Protein AF-A0A151RBF2-F1 (afdb_monomer_lite)

Foldseek 3Di:
DDDPPADDQPDADADPDPPVLVVLLVVLVVCCLFPVVCVVLSVVCVVRNHDVSSVVVVVVCVVCVPDTDDDDPPDDPDWDKDKDWAAQRHVPPRDIDIDMDID

pLDDT: mean 71.41, std 13.15, range [26.16, 88.5]

Radius of gyration: 15.58 Å; chains: 1; bounding box: 32×31×40 Å

Organism: Cajanus cajan (NCBI:txid3821)

Secondary structure (DSSP, 8-state):
--------TT--PPPS-HHHHHHHHHHHHHHTTT-GGGHHHHHHHHHH--HHHHHHHHHHHHH-TT-S----TTS-----EEEEEETT--TTT-PPEEEEEE-

Sequence (103 aa):
MIKATRLSHTTNSPYEDLVGYRRLIGILLYLTTTRPDITYFSQQLSQLLSCPAAIRVLRYLKGNPGQGLFYLVDFPLQLKAFTDLDWASCPDTRRSLSGYSIS

Structure (mmCIF, N/CA/C/O backbone):
data_AF-A0A151RBF2-F1
#
_entry.id   AF-A0A151RBF2-F1
#
loop_
_atom_site.group_PDB
_atom_site.id
_atom_site.type_symbol
_atom_site.label_atom_id
_atom_site.label_alt_id
_atom_site.label_comp_id
_atom_site.label_asym_id
_atom_site.label_entity_id
_atom_site.label_seq_id
_atom_site.pdbx_PDB_ins_code
_atom_site.Cartn_x
_a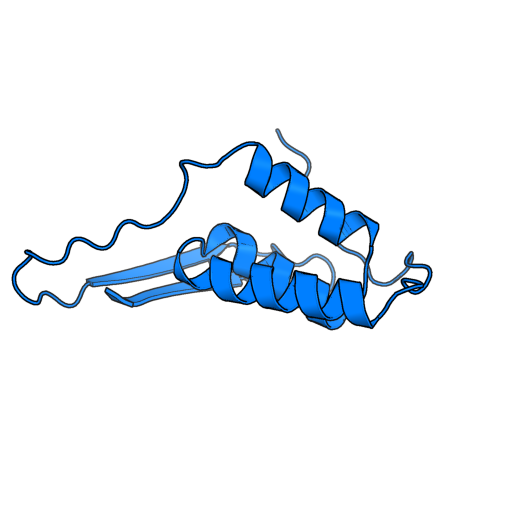tom_site.Cartn_y
_atom_site.Cartn_z
_atom_site.occupancy
_atom_site.B_iso_or_equiv
_atom_site.auth_seq_id
_atom_site.auth_comp_id
_atom_site.auth_asym_id
_atom_site.auth_atom_id
_atom_site.pdbx_PDB_model_num
ATOM 1 N N . MET A 1 1 ? -14.552 -14.574 -11.792 1.00 31.61 1 MET A N 1
ATOM 2 C CA . MET A 1 1 ? -13.283 -15.108 -11.247 1.00 31.61 1 MET A CA 1
ATOM 3 C C . MET A 1 1 ? -12.124 -14.297 -11.827 1.00 31.61 1 MET A C 1
ATOM 5 O O . MET A 1 1 ? -11.667 -14.571 -12.930 1.00 31.61 1 MET A O 1
ATOM 9 N N . ILE A 1 2 ? -11.735 -13.210 -11.156 1.00 26.16 2 ILE A N 1
ATOM 10 C CA . ILE A 1 2 ? -10.708 -12.279 -11.649 1.00 26.16 2 ILE A CA 1
ATOM 11 C C . ILE A 1 2 ? -9.338 -12.904 -11.365 1.00 26.16 2 ILE A C 1
ATOM 13 O O . ILE A 1 2 ? -8.974 -13.101 -10.210 1.00 26.16 2 ILE A O 1
ATOM 17 N N . LYS A 1 3 ? -8.580 -13.253 -12.412 1.00 26.81 3 LYS A N 1
ATOM 18 C CA . LYS A 1 3 ? -7.190 -13.712 -12.278 1.00 26.81 3 LYS A CA 1
ATOM 19 C C . LYS A 1 3 ? -6.339 -12.576 -11.696 1.00 26.81 3 LYS A C 1
ATOM 21 O O . LYS A 1 3 ? -5.984 -11.628 -12.404 1.00 26.81 3 LYS A O 1
ATOM 26 N N . ALA A 1 4 ? -5.989 -12.685 -10.418 1.00 40.09 4 ALA A N 1
ATOM 27 C CA . ALA A 1 4 ? -4.896 -11.925 -9.829 1.00 40.09 4 ALA A CA 1
ATOM 28 C C . ALA A 1 4 ? -3.599 -12.370 -10.523 1.00 40.09 4 ALA A C 1
ATOM 30 O O . ALA A 1 4 ? -3.090 -13.462 -10.276 1.00 40.09 4 ALA A O 1
ATOM 31 N N . THR A 1 5 ? -3.112 -11.574 -11.476 1.00 48.91 5 THR A N 1
ATOM 32 C CA . THR A 1 5 ? -1.823 -11.843 -12.132 1.00 48.91 5 THR A CA 1
ATOM 33 C C . THR A 1 5 ? -0.763 -11.498 -11.106 1.00 48.91 5 THR A C 1
ATOM 35 O O . THR A 1 5 ? 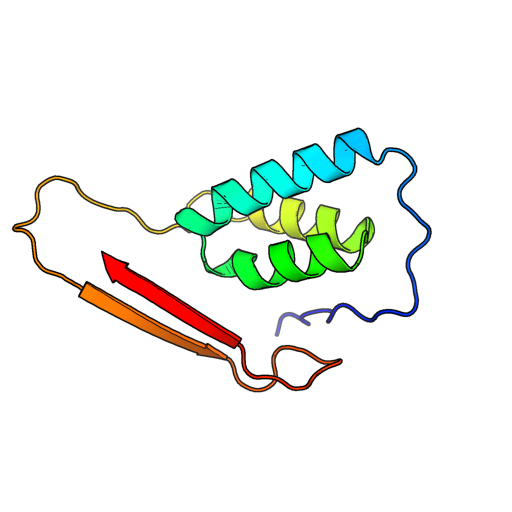-0.587 -10.327 -10.768 1.00 48.91 5 THR A O 1
ATOM 38 N N . ARG A 1 6 ? -0.174 -12.540 -10.530 1.00 50.94 6 ARG A N 1
ATOM 39 C CA . ARG A 1 6 ? 0.764 -12.431 -9.425 1.00 50.94 6 ARG A CA 1
ATOM 40 C C . ARG A 1 6 ? 2.120 -11.963 -9.974 1.00 50.94 6 ARG A C 1
ATOM 42 O O . ARG A 1 6 ? 2.550 -12.443 -11.018 1.00 50.94 6 ARG A O 1
ATOM 49 N N . LEU A 1 7 ? 2.723 -10.973 -9.319 1.00 54.88 7 LEU A N 1
ATOM 50 C CA . LEU A 1 7 ? 3.963 -10.321 -9.752 1.00 54.88 7 LEU A CA 1
ATOM 51 C C . LEU A 1 7 ? 5.131 -11.298 -9.582 1.00 54.88 7 LEU A C 1
ATOM 53 O O . LEU A 1 7 ? 5.381 -11.721 -8.461 1.00 54.88 7 LEU A O 1
ATOM 57 N N . SER A 1 8 ? 5.796 -11.673 -10.676 1.00 53.25 8 SER A N 1
ATOM 58 C CA . SER A 1 8 ? 6.987 -12.533 -10.674 1.00 53.25 8 SER A CA 1
ATOM 59 C C . SER A 1 8 ? 8.238 -11.734 -11.042 1.00 53.25 8 SER A C 1
ATOM 61 O O . SER A 1 8 ? 8.201 -10.872 -11.922 1.00 53.25 8 SER A O 1
ATOM 63 N N . HIS A 1 9 ? 9.360 -12.066 -10.405 1.00 51.22 9 HIS A N 1
ATOM 64 C CA . HIS A 1 9 ? 10.649 -11.362 -10.497 1.00 51.22 9 HIS A CA 1
ATOM 65 C C . HIS A 1 9 ? 11.359 -11.395 -11.869 1.00 51.22 9 HIS A C 1
ATOM 67 O O . HIS A 1 9 ? 12.425 -10.803 -12.021 1.00 51.22 9 HIS A O 1
ATOM 73 N N . THR A 1 10 ? 10.815 -12.091 -12.870 1.00 47.53 10 THR A N 1
ATOM 74 C CA . THR A 1 10 ? 11.577 -12.536 -14.050 1.00 47.53 10 THR A CA 1
ATOM 75 C C . THR A 1 10 ? 11.364 -11.729 -15.336 1.00 47.53 10 THR A C 1
ATOM 77 O O . THR A 1 10 ? 12.010 -12.038 -16.332 1.00 47.53 10 THR A O 1
ATOM 80 N N . THR A 1 11 ? 10.501 -10.702 -15.369 1.00 48.03 11 THR A N 1
ATOM 81 C CA . THR A 1 11 ? 10.109 -10.061 -16.648 1.00 48.03 11 THR A CA 1
ATOM 82 C C . THR A 1 11 ? 9.942 -8.537 -16.596 1.00 48.03 11 THR A C 1
ATOM 84 O O . THR A 1 11 ? 8.914 -8.029 -17.041 1.00 48.03 11 THR A O 1
ATOM 87 N N . ASN A 1 12 ? 10.896 -7.771 -16.059 1.00 55.94 12 ASN A N 1
ATOM 88 C CA . ASN A 1 12 ? 10.774 -6.306 -16.066 1.00 55.94 12 ASN A CA 1
ATOM 89 C C . ASN A 1 12 ? 12.009 -5.641 -16.679 1.00 55.94 12 ASN A C 1
ATOM 91 O O . ASN A 1 12 ? 13.090 -5.663 -16.098 1.00 55.94 12 ASN A O 1
ATOM 95 N N . SER A 1 13 ? 11.831 -5.024 -17.849 1.00 56.56 13 SER A N 1
ATOM 96 C CA . SER A 1 13 ? 12.744 -3.993 -18.344 1.00 56.56 13 SER A CA 1
ATOM 97 C C . SER A 1 13 ? 12.738 -2.810 -17.361 1.00 56.56 13 SER A C 1
ATOM 99 O O . SER A 1 13 ? 11.653 -2.429 -16.904 1.00 56.56 13 SER A O 1
ATOM 101 N N . PRO A 1 14 ? 13.899 -2.225 -17.017 1.00 57.03 14 PRO A N 1
ATOM 102 C CA . PRO A 1 14 ? 13.967 -1.099 -16.089 1.00 57.03 14 PRO A CA 1
ATOM 103 C C . PRO A 1 14 ? 13.158 0.096 -16.616 1.00 57.03 14 PRO A C 1
ATOM 105 O O . PRO A 1 14 ? 13.167 0.385 -17.810 1.00 57.03 14 PRO A O 1
ATOM 108 N N . TYR A 1 15 ? 12.427 0.769 -15.725 1.00 63.19 15 TYR A N 1
ATOM 109 C CA . TYR A 1 15 ? 11.657 1.968 -16.061 1.00 63.19 15 TYR A CA 1
ATOM 110 C C . TYR A 1 15 ? 12.600 3.133 -16.398 1.00 63.19 15 TYR A C 1
ATOM 112 O O . TYR A 1 15 ? 13.498 3.433 -15.612 1.00 63.19 15 TYR A O 1
ATOM 120 N N . GLU A 1 16 ? 12.386 3.789 -17.541 1.00 65.50 16 GLU A N 1
ATOM 121 C CA . GLU A 1 16 ? 13.285 4.832 -18.066 1.00 65.50 16 GLU A CA 1
ATOM 122 C C . GLU A 1 16 ? 13.317 6.112 -17.206 1.00 65.50 16 GLU A C 1
ATOM 124 O O . GLU A 1 16 ? 14.356 6.763 -17.132 1.00 65.50 16 GLU A O 1
ATOM 129 N N . ASP A 1 17 ? 12.231 6.453 -16.494 1.00 75.75 17 ASP A N 1
ATOM 130 C CA . ASP A 1 17 ? 12.145 7.659 -15.649 1.00 75.75 17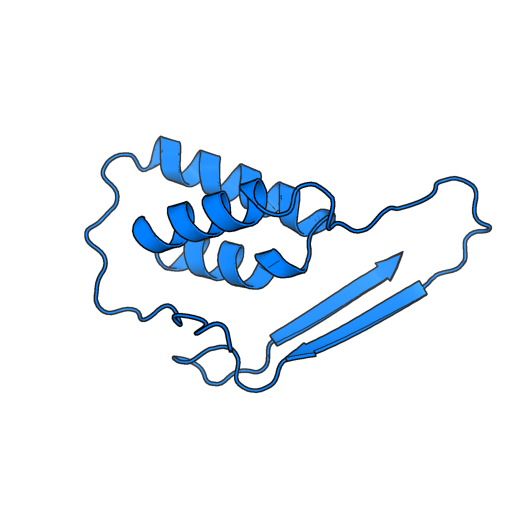 ASP A CA 1
ATOM 131 C C . ASP A 1 17 ? 12.034 7.339 -14.144 1.00 75.75 17 ASP A C 1
ATOM 133 O O . ASP A 1 17 ? 10.967 7.330 -13.521 1.00 75.75 17 ASP A O 1
ATOM 137 N N . LEU A 1 18 ? 13.171 7.095 -13.501 1.00 75.75 18 LEU A N 1
ATOM 138 C CA . LEU A 1 18 ? 13.219 6.789 -12.067 1.00 75.75 18 LEU A CA 1
ATOM 139 C C . LEU A 1 18 ? 12.563 7.866 -11.178 1.00 75.75 18 LEU A C 1
ATOM 141 O O . LEU A 1 18 ? 12.079 7.544 -10.089 1.00 75.75 18 LEU A O 1
ATOM 145 N N . VAL A 1 19 ? 12.518 9.129 -11.618 1.00 82.06 19 VAL A N 1
ATOM 146 C CA . VAL A 1 19 ? 11.933 10.238 -10.849 1.00 82.06 19 VAL A CA 1
ATOM 147 C C . VAL A 1 19 ? 10.410 10.153 -10.870 1.00 82.06 19 VAL A C 1
ATOM 149 O O . VAL A 1 19 ? 9.776 10.177 -9.809 1.00 82.06 19 VAL A O 1
ATOM 152 N N . GLY A 1 20 ? 9.818 9.979 -12.054 1.00 82.75 20 GLY A N 1
ATOM 153 C CA . GLY A 1 20 ? 8.380 9.770 -12.210 1.00 82.75 20 GLY A CA 1
ATOM 154 C C . GLY A 1 20 ? 7.886 8.537 -11.452 1.00 82.75 20 GLY A C 1
ATOM 155 O O . GLY A 1 20 ? 6.863 8.594 -10.764 1.00 82.75 20 GLY A O 1
ATOM 156 N N . TYR A 1 21 ? 8.654 7.444 -11.486 1.00 83.00 21 TYR A N 1
ATOM 157 C CA . TYR A 1 21 ? 8.305 6.215 -10.772 1.00 83.00 21 TYR A CA 1
ATOM 158 C C . TYR A 1 21 ? 8.320 6.385 -9.248 1.00 83.00 21 TYR A C 1
ATOM 160 O O . TYR A 1 21 ? 7.386 5.967 -8.563 1.00 83.00 21 TYR A O 1
ATOM 168 N N . ARG A 1 22 ? 9.342 7.053 -8.699 1.00 82.69 22 ARG A N 1
ATOM 169 C CA . ARG A 1 22 ? 9.413 7.346 -7.257 1.00 82.69 22 ARG A CA 1
ATOM 170 C C . ARG A 1 22 ? 8.258 8.229 -6.797 1.00 82.69 22 ARG A C 1
ATOM 172 O O . ARG A 1 22 ? 7.675 7.967 -5.746 1.00 82.69 22 ARG A O 1
ATOM 179 N N . ARG A 1 23 ? 7.888 9.235 -7.595 1.00 86.88 23 ARG A N 1
ATOM 180 C CA . ARG A 1 23 ? 6.724 10.085 -7.309 1.00 86.88 23 ARG A CA 1
ATOM 181 C C . ARG A 1 23 ? 5.428 9.273 -7.293 1.00 86.88 23 A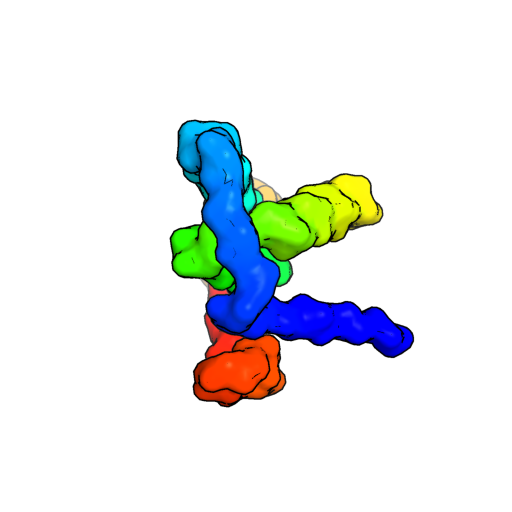RG A C 1
ATOM 183 O O . ARG A 1 23 ? 4.609 9.457 -6.396 1.00 86.88 23 ARG A O 1
ATOM 190 N N . LEU A 1 24 ? 5.264 8.355 -8.245 1.00 85.94 24 LEU A N 1
ATOM 191 C CA . LEU A 1 24 ? 4.118 7.449 -8.309 1.00 85.94 24 LEU A CA 1
ATOM 192 C C . LEU A 1 24 ? 4.045 6.555 -7.063 1.00 85.94 24 LEU A C 1
ATOM 194 O O . LEU A 1 24 ? 2.984 6.477 -6.446 1.00 85.94 24 LEU A O 1
ATOM 198 N N . ILE A 1 25 ? 5.160 5.944 -6.644 1.00 85.62 25 ILE A N 1
ATOM 199 C CA . ILE A 1 25 ? 5.207 5.149 -5.404 1.00 85.62 25 ILE A CA 1
ATOM 200 C C . ILE A 1 25 ? 4.825 5.998 -4.191 1.00 85.62 25 ILE A C 1
ATOM 202 O O . ILE A 1 25 ? 4.050 5.534 -3.362 1.00 85.62 25 ILE A O 1
ATOM 206 N N . GLY A 1 26 ? 5.320 7.234 -4.093 1.00 87.81 26 GLY A N 1
ATOM 207 C CA . GLY A 1 26 ? 4.974 8.132 -2.988 1.00 87.81 26 GLY A CA 1
ATOM 208 C C . GLY A 1 26 ? 3.468 8.391 -2.888 1.00 87.81 26 GLY A C 1
ATOM 209 O O . GLY A 1 26 ? 2.897 8.317 -1.802 1.00 87.81 26 GLY A O 1
ATOM 210 N N . ILE A 1 27 ? 2.802 8.614 -4.025 1.00 88.50 27 ILE A N 1
ATOM 211 C CA . ILE A 1 27 ? 1.342 8.791 -4.074 1.00 88.50 27 ILE A CA 1
ATOM 212 C C . ILE A 1 27 ? 0.621 7.497 -3.675 1.00 88.50 27 ILE A C 1
ATOM 214 O O . ILE A 1 27 ? -0.336 7.540 -2.904 1.00 88.50 27 ILE A O 1
ATOM 218 N N . LEU A 1 28 ? 1.082 6.341 -4.162 1.00 87.44 28 LEU A N 1
ATOM 219 C CA . LEU A 1 28 ? 0.505 5.050 -3.781 1.00 87.44 28 LEU A CA 1
ATOM 220 C C . LEU A 1 28 ? 0.662 4.770 -2.284 1.00 87.44 28 LEU A C 1
ATOM 222 O O . LEU A 1 28 ? -0.278 4.275 -1.672 1.00 87.44 28 LEU A O 1
ATOM 226 N N . LEU A 1 29 ? 1.810 5.108 -1.694 1.00 86.19 29 LEU A N 1
ATOM 227 C CA . LEU A 1 29 ? 2.076 4.944 -0.266 1.00 86.19 29 LEU A CA 1
ATOM 228 C C . LEU A 1 29 ? 1.199 5.864 0.589 1.00 86.19 29 LEU A C 1
ATOM 230 O O . LEU A 1 29 ? 0.740 5.466 1.649 1.00 86.19 29 LEU A O 1
ATOM 234 N N . TYR A 1 30 ? 0.912 7.079 0.123 1.00 86.44 30 TYR A N 1
ATOM 235 C CA . TYR A 1 30 ? -0.060 7.935 0.798 1.00 86.44 30 TYR A CA 1
ATOM 236 C C . TYR A 1 30 ? -1.462 7.309 0.779 1.00 86.44 30 TYR A C 1
ATOM 238 O O . TYR A 1 30 ? -2.147 7.267 1.801 1.00 86.44 30 TYR A O 1
ATOM 246 N N . LEU A 1 31 ? -1.871 6.754 -0.366 1.00 83.81 31 LEU A N 1
ATOM 247 C CA . LEU A 1 31 ? -3.184 6.130 -0.519 1.00 83.81 31 LEU A CA 1
ATOM 248 C C . LEU A 1 31 ? -3.378 4.888 0.363 1.00 83.81 31 LEU A C 1
ATOM 250 O O . LEU A 1 31 ? -4.512 4.640 0.762 1.00 83.81 31 LEU A O 1
ATOM 254 N N . THR A 1 32 ? -2.326 4.150 0.746 1.00 84.06 32 THR A N 1
ATOM 255 C CA . THR A 1 32 ? -2.482 2.952 1.603 1.00 84.06 32 THR A CA 1
ATOM 256 C C . THR A 1 32 ? -3.125 3.255 2.956 1.00 84.06 32 THR A C 1
ATOM 258 O O . THR A 1 32 ? -3.745 2.379 3.548 1.00 84.06 32 THR A O 1
ATOM 261 N N . THR A 1 33 ? -3.021 4.497 3.440 1.00 79.31 33 THR A N 1
ATOM 262 C CA . THR A 1 33 ? -3.631 4.936 4.710 1.00 79.31 33 THR A CA 1
ATOM 263 C C . THR A 1 33 ? -5.163 4.898 4.689 1.00 79.31 33 THR A C 1
ATOM 265 O O . THR A 1 33 ? -5.798 4.594 5.698 1.00 79.31 33 THR A O 1
ATOM 268 N N . THR A 1 34 ? -5.765 5.171 3.531 1.00 78.12 34 THR A N 1
ATOM 269 C CA . THR A 1 34 ? -7.223 5.151 3.324 1.00 78.12 34 THR A CA 1
ATOM 270 C C . THR A 1 34 ? -7.680 3.906 2.567 1.00 78.12 34 THR A C 1
ATOM 272 O O . THR A 1 34 ? -8.866 3.577 2.573 1.00 78.12 34 THR A O 1
ATOM 275 N N . ARG A 1 35 ? -6.747 3.202 1.918 1.00 78.88 35 ARG A N 1
ATOM 276 C CA . ARG A 1 35 ? -6.984 2.057 1.034 1.00 78.88 35 ARG A CA 1
ATOM 277 C C . ARG A 1 35 ? -5.997 0.923 1.332 1.00 78.88 35 ARG A C 1
ATOM 279 O O . ARG A 1 35 ? -4.981 0.784 0.646 1.00 78.88 35 ARG A O 1
ATOM 286 N N . PRO A 1 36 ? -6.260 0.109 2.370 1.00 77.00 36 PRO A N 1
ATOM 287 C CA . PRO A 1 36 ? -5.355 -0.973 2.749 1.00 77.00 36 PRO A CA 1
ATOM 288 C C . PRO A 1 36 ? -5.257 -2.078 1.681 1.00 77.00 36 PRO A C 1
ATOM 290 O O . PRO A 1 36 ? -4.244 -2.774 1.617 1.00 77.00 36 PRO A O 1
ATOM 293 N N . ASP A 1 37 ? -6.250 -2.189 0.797 1.00 78.62 37 ASP A N 1
ATOM 294 C CA . ASP A 1 37 ? -6.330 -3.136 -0.322 1.00 78.62 37 ASP A CA 1
ATOM 295 C C . ASP A 1 37 ? -5.171 -3.014 -1.329 1.00 78.62 37 ASP A C 1
ATOM 297 O O . ASP A 1 37 ? -4.763 -4.002 -1.942 1.00 78.62 37 ASP A O 1
ATOM 301 N N . ILE A 1 38 ? -4.586 -1.821 -1.483 1.00 83.12 38 ILE A N 1
ATOM 302 C CA . ILE A 1 38 ? -3.440 -1.597 -2.379 1.00 83.12 38 ILE A CA 1
ATOM 303 C C . ILE A 1 38 ? -2.074 -1.724 -1.687 1.00 83.12 38 ILE A C 1
ATOM 305 O O . ILE A 1 38 ? -1.048 -1.654 -2.367 1.00 83.12 38 ILE A O 1
ATOM 309 N N . THR A 1 39 ? -2.029 -1.931 -0.366 1.00 81.94 39 THR A N 1
ATOM 310 C CA . THR A 1 39 ? -0.787 -1.900 0.439 1.00 81.94 39 THR A CA 1
ATOM 311 C C . THR A 1 39 ? 0.221 -2.953 0.007 1.00 81.94 39 THR A C 1
ATOM 313 O O . THR A 1 39 ? 1.413 -2.679 -0.127 1.00 81.94 39 THR A O 1
ATOM 316 N N . TYR A 1 40 ? -0.253 -4.162 -0.282 1.00 79.56 40 TYR A N 1
ATOM 317 C CA . TYR A 1 40 ? 0.624 -5.216 -0.774 1.00 79.56 40 TYR A CA 1
ATOM 318 C C . TYR A 1 40 ? 1.225 -4.860 -2.138 1.00 79.56 40 TYR A C 1
ATOM 320 O O . TYR A 1 40 ? 2.426 -5.014 -2.358 1.00 79.56 40 TYR A O 1
ATOM 328 N N . PHE A 1 41 ? 0.406 -4.334 -3.052 1.00 80.31 41 PHE A N 1
ATOM 329 C CA . PHE A 1 41 ? 0.872 -3.956 -4.381 1.00 80.31 41 PHE A CA 1
ATOM 330 C C . PHE A 1 41 ? 1.856 -2.787 -4.333 1.00 80.31 41 PHE A C 1
ATOM 332 O O . PHE A 1 41 ? 2.853 -2.826 -5.047 1.00 80.31 41 PHE A O 1
ATOM 339 N N . SER A 1 42 ? 1.632 -1.777 -3.487 1.00 82.31 42 SER A N 1
ATOM 340 C CA . SER A 1 42 ? 2.569 -0.657 -3.337 1.00 82.31 42 SER A CA 1
ATOM 341 C C . SER A 1 42 ? 3.916 -1.116 -2.768 1.00 82.31 42 SER A C 1
ATOM 343 O O . SER A 1 42 ? 4.962 -0.710 -3.279 1.00 82.31 42 SER A O 1
ATOM 345 N N . GLN A 1 43 ? 3.911 -2.036 -1.798 1.00 82.38 43 GLN A N 1
ATOM 346 C CA . GLN A 1 43 ? 5.130 -2.645 -1.264 1.00 82.38 43 GLN A CA 1
ATOM 347 C C . GLN A 1 43 ? 5.890 -3.436 -2.337 1.00 82.38 43 GLN A C 1
ATOM 349 O O . GLN A 1 43 ? 7.099 -3.261 -2.490 1.00 82.38 43 GLN A O 1
ATOM 354 N N . GLN A 1 44 ? 5.191 -4.271 -3.113 1.00 79.94 44 GLN A N 1
ATOM 355 C CA . GLN A 1 44 ? 5.805 -5.037 -4.202 1.00 79.94 44 GLN A CA 1
ATOM 356 C C . GLN A 1 44 ? 6.355 -4.122 -5.305 1.00 79.94 44 GLN A C 1
ATOM 358 O O . GLN A 1 44 ? 7.460 -4.339 -5.790 1.00 79.94 44 GLN A O 1
ATOM 363 N N . LEU A 1 45 ? 5.640 -3.055 -5.670 1.00 80.44 45 LEU A N 1
ATOM 364 C CA . LEU A 1 45 ? 6.103 -2.073 -6.656 1.00 80.44 45 LEU A CA 1
ATOM 365 C C . LEU A 1 45 ? 7.356 -1.321 -6.198 1.00 80.44 45 LEU A C 1
ATOM 367 O O . LEU A 1 45 ? 8.246 -1.069 -7.013 1.00 80.44 45 LEU A O 1
ATOM 371 N N . SER A 1 46 ? 7.449 -0.997 -4.908 1.00 79.38 46 SER A N 1
ATOM 372 C CA . SER A 1 46 ? 8.651 -0.394 -4.322 1.00 79.38 46 SER A CA 1
ATOM 373 C C . SER A 1 46 ? 9.878 -1.307 -4.457 1.00 79.38 46 SER A C 1
ATOM 375 O O . SER A 1 46 ? 10.985 -0.825 -4.684 1.00 79.38 46 SER A O 1
ATOM 377 N N . GLN A 1 47 ? 9.676 -2.628 -4.396 1.00 78.31 47 GLN A N 1
ATOM 378 C CA . GLN A 1 47 ? 10.743 -3.629 -4.498 1.00 78.31 47 GLN A CA 1
ATOM 379 C C . GLN A 1 47 ? 11.102 -3.998 -5.947 1.00 78.31 47 GLN A C 1
ATOM 381 O O . GLN A 1 47 ? 12.275 -4.189 -6.251 1.00 78.31 47 GLN A O 1
ATOM 386 N N . LEU A 1 48 ? 10.113 -4.100 -6.842 1.00 70.12 48 LEU A N 1
ATOM 387 C CA . LEU A 1 48 ? 10.283 -4.707 -8.170 1.00 70.12 48 LEU A CA 1
ATOM 388 C C . LEU A 1 48 ? 10.408 -3.728 -9.346 1.00 70.12 48 LEU A C 1
ATOM 390 O O . LEU A 1 48 ? 10.558 -4.198 -10.472 1.00 70.12 48 LEU A O 1
ATOM 394 N N . LEU A 1 49 ? 10.348 -2.403 -9.129 1.00 69.69 49 LEU A N 1
ATOM 395 C CA . LEU A 1 49 ? 10.514 -1.376 -10.185 1.00 69.69 49 LEU A CA 1
ATOM 396 C C . LEU A 1 49 ? 9.749 -1.707 -11.495 1.00 69.69 49 LEU A C 1
ATOM 398 O O . LEU A 1 49 ? 10.225 -1.462 -12.602 1.00 69.69 49 LEU A O 1
ATOM 402 N N . SER A 1 50 ? 8.560 -2.308 -11.374 1.00 69.75 50 SER A N 1
ATOM 403 C CA . SER A 1 50 ? 7.827 -2.902 -12.497 1.00 69.75 50 SER A CA 1
ATOM 404 C C . SER A 1 50 ? 6.771 -1.943 -13.048 1.00 69.75 50 SER A C 1
ATOM 406 O O . SER A 1 50 ? 5.733 -1.691 -12.430 1.00 69.75 50 SER A O 1
ATOM 408 N N . CYS A 1 51 ? 7.002 -1.450 -14.265 1.00 68.56 51 CYS A N 1
ATOM 409 C CA . CYS A 1 51 ? 6.079 -0.577 -14.995 1.00 68.56 51 CYS A CA 1
ATOM 410 C C . CYS A 1 51 ? 4.668 -1.170 -15.237 1.00 68.56 51 CYS A C 1
ATOM 412 O O . CYS A 1 51 ? 3.677 -0.522 -14.875 1.00 68.56 51 CYS A O 1
ATOM 414 N N . PRO A 1 52 ? 4.507 -2.390 -15.803 1.00 73.31 52 PRO A N 1
ATOM 415 C CA . PRO A 1 52 ? 3.175 -2.908 -16.144 1.00 73.31 52 PRO A CA 1
ATOM 416 C C . PRO A 1 52 ? 2.291 -3.116 -14.906 1.00 73.31 52 PRO A C 1
ATOM 418 O O . PRO A 1 52 ? 1.065 -2.978 -14.969 1.00 73.31 52 PRO A O 1
ATOM 421 N N . ALA A 1 53 ? 2.919 -3.402 -13.768 1.00 75.25 53 ALA A N 1
ATOM 422 C CA . ALA A 1 53 ? 2.271 -3.551 -12.480 1.00 75.25 53 ALA A CA 1
ATOM 423 C C . ALA A 1 53 ? 1.731 -2.214 -11.943 1.00 75.25 53 ALA A C 1
ATOM 425 O O . ALA A 1 53 ? 0.572 -2.145 -11.528 1.00 75.25 53 ALA A O 1
ATOM 426 N N . ALA A 1 54 ? 2.522 -1.139 -12.030 1.00 78.25 54 ALA A N 1
ATOM 427 C CA . ALA A 1 54 ? 2.124 0.193 -11.573 1.00 78.25 54 ALA A CA 1
ATOM 428 C C . ALA A 1 54 ? 0.904 0.717 -12.348 1.00 78.25 54 ALA A C 1
ATOM 430 O O . ALA A 1 54 ? -0.071 1.185 -11.758 1.00 78.25 54 ALA A O 1
ATOM 431 N N . ILE A 1 55 ? 0.895 0.538 -13.673 1.00 80.69 55 ILE A N 1
ATOM 432 C CA . ILE A 1 55 ? -0.232 0.929 -14.536 1.00 80.69 55 ILE A CA 1
ATOM 433 C C . ILE A 1 55 ? -1.510 0.162 -14.166 1.00 80.69 55 ILE A C 1
ATOM 435 O O . ILE A 1 55 ? -2.624 0.675 -14.300 1.00 80.69 55 ILE A O 1
ATOM 439 N N . ARG A 1 56 ? -1.388 -1.087 -13.707 1.00 82.38 56 ARG A N 1
ATOM 440 C CA . ARG A 1 56 ? -2.546 -1.881 -13.291 1.00 82.38 56 ARG A CA 1
ATOM 441 C C . ARG A 1 56 ? -3.147 -1.379 -11.980 1.00 82.38 56 ARG A C 1
ATOM 443 O O . ARG A 1 56 ? -4.370 -1.290 -11.898 1.00 82.38 56 ARG A O 1
ATOM 450 N N . VAL A 1 57 ? -2.313 -0.998 -11.011 1.00 83.69 57 VAL A N 1
ATOM 451 C CA . VAL A 1 57 ? -2.776 -0.368 -9.763 1.00 83.69 57 VAL A CA 1
ATOM 452 C C . VAL A 1 57 ? -3.484 0.953 -10.065 1.00 83.69 57 VAL A C 1
ATOM 454 O O . VAL A 1 57 ? -4.584 1.181 -9.573 1.00 83.69 57 VAL A O 1
ATOM 457 N N . LEU A 1 58 ? -2.934 1.779 -10.960 1.00 84.62 58 LEU A N 1
ATOM 458 C CA . LEU A 1 58 ? -3.589 3.022 -11.382 1.00 84.62 58 LEU A CA 1
ATOM 459 C C . LEU A 1 58 ? -4.951 2.781 -12.053 1.00 84.62 58 LEU A C 1
ATOM 461 O O . LEU A 1 58 ? -5.914 3.494 -11.773 1.00 84.62 58 LEU A O 1
ATOM 465 N N . ARG A 1 59 ? -5.064 1.758 -12.911 1.00 85.88 59 ARG A N 1
ATOM 466 C CA . ARG A 1 59 ? -6.348 1.373 -13.524 1.00 85.88 59 ARG A CA 1
ATOM 467 C C . ARG A 1 59 ? -7.371 0.913 -12.490 1.00 85.88 59 ARG A C 1
ATOM 469 O O . ARG A 1 59 ? -8.539 1.273 -12.604 1.00 85.88 59 ARG A O 1
ATOM 476 N N . TYR A 1 60 ? -6.935 0.155 -11.489 1.00 85.56 60 TYR A N 1
ATOM 477 C CA . TYR A 1 60 ? -7.790 -0.269 -10.384 1.00 85.56 60 TYR A CA 1
ATOM 478 C C . TYR A 1 60 ? -8.300 0.929 -9.568 1.00 85.56 60 TYR A C 1
ATOM 480 O O . TYR A 1 60 ? -9.505 1.058 -9.362 1.00 85.56 60 TYR A O 1
ATOM 488 N N . LEU A 1 61 ? -7.408 1.854 -9.196 1.00 84.94 61 LEU A N 1
ATOM 489 C CA . LEU A 1 61 ? -7.771 3.072 -8.466 1.00 84.94 61 LEU A CA 1
ATOM 490 C C . LEU A 1 61 ? -8.782 3.929 -9.236 1.00 84.94 61 LEU A C 1
ATOM 492 O O . LEU A 1 61 ? -9.751 4.410 -8.654 1.00 84.94 61 LEU A O 1
ATOM 496 N N . LYS A 1 62 ? -8.595 4.067 -10.555 1.00 86.19 62 LYS A N 1
ATOM 497 C CA . LYS A 1 62 ? -9.525 4.797 -11.427 1.00 86.19 62 LYS A CA 1
ATOM 498 C C . LYS A 1 62 ? -10.903 4.129 -11.518 1.00 86.19 62 LYS A C 1
ATOM 500 O O . LYS A 1 62 ? -11.899 4.833 -11.641 1.00 86.19 62 LYS A O 1
ATOM 505 N N . GLY A 1 63 ? -10.964 2.797 -11.487 1.00 84.44 63 GLY A N 1
ATOM 506 C CA . GLY A 1 63 ? -12.217 2.041 -11.580 1.00 84.44 63 GLY A CA 1
ATOM 507 C C . GLY A 1 63 ? -13.063 2.077 -10.306 1.00 84.44 63 GLY A C 1
ATOM 508 O O . GLY A 1 63 ? -14.281 1.971 -10.394 1.00 84.44 63 GLY A O 1
ATOM 509 N N . ASN A 1 64 ? -12.436 2.272 -9.142 1.00 80.69 64 ASN A N 1
ATOM 510 C CA . ASN A 1 64 ? -13.099 2.205 -7.839 1.00 80.69 64 ASN A CA 1
ATOM 511 C C . ASN A 1 64 ? -12.812 3.449 -6.972 1.00 80.69 64 ASN A C 1
ATOM 513 O O . ASN A 1 64 ? -12.147 3.339 -5.940 1.00 80.69 64 ASN A O 1
ATOM 517 N N . PRO A 1 65 ? -13.286 4.657 -7.332 1.00 76.50 65 PRO A N 1
ATOM 518 C CA . PRO A 1 65 ? -12.999 5.878 -6.571 1.00 76.50 65 PRO A CA 1
ATOM 519 C C . PRO A 1 65 ? -13.693 5.937 -5.194 1.00 76.50 65 PRO A C 1
ATOM 521 O O . PRO A 1 65 ? -13.181 6.591 -4.292 1.00 76.50 65 PRO A O 1
ATOM 524 N N . GLY A 1 66 ? -14.807 5.222 -4.999 1.00 73.31 66 GLY A N 1
ATOM 525 C CA . GLY A 1 66 ? -15.582 5.239 -3.746 1.00 73.31 66 GLY A CA 1
ATOM 526 C C . GLY A 1 66 ? -15.198 4.184 -2.701 1.00 73.31 66 GLY A C 1
ATOM 527 O O . GLY A 1 66 ? -15.782 4.168 -1.625 1.00 73.31 66 GLY A O 1
ATOM 528 N N . GLN A 1 67 ? -14.253 3.288 -2.998 1.00 69.75 67 GLN A N 1
ATOM 529 C CA . GLN A 1 67 ? -13.828 2.239 -2.067 1.00 69.75 67 GLN A CA 1
ATOM 530 C C . GLN A 1 67 ? -12.642 2.737 -1.236 1.00 69.75 67 GLN A C 1
ATOM 532 O O . GLN A 1 67 ? -11.529 2.854 -1.744 1.00 69.75 67 GLN A O 1
ATOM 537 N N . GLY A 1 68 ? -12.894 3.085 0.023 1.00 72.38 68 GLY A N 1
ATOM 538 C CA . GLY A 1 68 ? -11.888 3.528 0.985 1.00 72.38 68 GLY A CA 1
ATOM 539 C C . GLY A 1 68 ? -12.463 3.554 2.399 1.00 72.38 68 GLY A C 1
ATOM 540 O O . GLY A 1 68 ? -13.681 3.554 2.580 1.00 72.38 68 GLY A O 1
ATOM 541 N N . LEU A 1 69 ? -11.587 3.552 3.399 1.00 72.06 69 LEU A N 1
ATOM 542 C CA . LEU A 1 69 ? -11.971 3.699 4.799 1.00 72.06 69 LEU A CA 1
ATOM 543 C C . LEU A 1 69 ? -12.358 5.158 5.073 1.00 72.06 69 LEU A C 1
ATOM 545 O O . LEU A 1 69 ? -11.578 6.074 4.814 1.00 72.06 69 LEU A O 1
ATOM 549 N N . PHE A 1 70 ? -13.564 5.365 5.603 1.00 73.44 70 PHE A N 1
ATOM 550 C CA . PHE A 1 70 ? -14.032 6.662 6.086 1.00 73.44 70 PHE A CA 1
ATOM 551 C C . PHE A 1 70 ? -13.853 6.740 7.601 1.00 73.44 70 PHE A C 1
ATOM 553 O O . PHE A 1 70 ? -14.458 5.965 8.340 1.00 73.44 70 PHE A O 1
ATOM 560 N N . TYR A 1 71 ? -13.053 7.702 8.057 1.00 69.06 71 TYR A N 1
ATOM 561 C CA . TYR A 1 71 ? -12.872 8.002 9.475 1.00 69.06 71 TYR A CA 1
ATOM 562 C C . TYR A 1 71 ? -13.761 9.199 9.844 1.00 69.06 71 TYR A C 1
ATOM 564 O O . TYR A 1 71 ? -13.534 10.315 9.377 1.00 69.06 71 TYR A O 1
ATOM 572 N N . LEU A 1 72 ? -14.813 8.958 10.630 1.00 72.38 72 LEU A N 1
ATOM 573 C CA . LEU A 1 72 ? -15.729 9.993 11.129 1.00 72.38 72 LEU A CA 1
ATOM 574 C C . LEU A 1 72 ? -15.165 10.604 12.420 1.00 72.38 72 LEU A C 1
ATOM 576 O O . LEU A 1 72 ? -14.772 9.870 13.321 1.00 72.38 72 LEU A O 1
ATOM 580 N N . VAL A 1 73 ? -15.142 11.937 12.506 1.00 69.69 73 VAL A N 1
ATOM 581 C CA . VAL A 1 73 ? -14.503 12.691 13.606 1.00 69.69 73 VAL A CA 1
ATOM 582 C C . VAL A 1 73 ? -15.339 12.693 14.899 1.00 69.69 73 VAL A C 1
ATOM 584 O O . VAL A 1 73 ? -14.775 12.794 15.983 1.00 69.69 73 VAL A O 1
ATOM 587 N N . ASP A 1 74 ? -16.661 12.510 14.811 1.00 67.94 74 ASP A N 1
ATOM 588 C CA . ASP A 1 74 ? -17.598 12.758 15.925 1.00 67.94 74 ASP A CA 1
ATOM 589 C C . ASP A 1 74 ? -17.998 11.518 16.753 1.00 67.94 74 ASP A C 1
ATOM 591 O O . ASP A 1 74 ? -19.001 11.540 17.468 1.00 67.94 74 ASP A O 1
ATOM 595 N N . PHE A 1 75 ? -17.251 10.411 16.686 1.00 65.06 75 PHE A N 1
ATOM 596 C CA . PHE A 1 75 ? -17.544 9.241 17.525 1.00 65.06 75 PHE A CA 1
ATOM 597 C C . PHE A 1 75 ? -16.809 9.308 18.872 1.00 65.06 75 PHE A C 1
ATOM 599 O O . PHE A 1 75 ? -15.653 9.732 18.915 1.00 65.06 75 PHE A O 1
ATOM 606 N N . PRO A 1 76 ? -17.433 8.861 19.985 1.00 73.38 76 PRO A N 1
ATOM 607 C CA . PRO A 1 76 ? -16.723 8.716 21.251 1.00 73.38 76 PRO A CA 1
ATOM 608 C C . PRO A 1 76 ? -15.504 7.818 21.031 1.00 73.38 76 PRO A C 1
ATOM 610 O O . PRO A 1 76 ? -15.616 6.802 20.347 1.00 73.38 76 PRO A O 1
ATOM 613 N N . LEU A 1 77 ? -14.362 8.222 21.591 1.00 68.56 77 LEU A N 1
ATOM 614 C CA . LEU A 1 77 ? -13.027 7.647 21.398 1.00 68.56 77 LEU A CA 1
ATOM 615 C C . LEU A 1 77 ? -13.012 6.147 21.764 1.00 68.56 77 LEU A C 1
ATOM 617 O O . LEU A 1 77 ? -12.704 5.758 22.888 1.00 68.56 77 LEU A O 1
ATOM 621 N N . GLN A 1 78 ? -13.427 5.302 20.821 1.00 72.62 78 GLN A N 1
ATOM 622 C CA . GLN A 1 78 ? -13.509 3.851 20.942 1.00 72.62 78 GLN A CA 1
ATOM 623 C C . GLN A 1 78 ? -12.447 3.250 20.036 1.00 72.62 78 GLN A C 1
ATOM 625 O O . GLN A 1 78 ? -12.632 3.217 18.823 1.00 72.62 78 GLN A O 1
ATOM 630 N N . LEU A 1 79 ? -11.370 2.750 20.641 1.00 74.69 79 LEU A N 1
ATOM 631 C CA . LEU A 1 79 ? -10.325 2.021 19.934 1.00 74.69 79 LEU A CA 1
ATOM 632 C C . LEU A 1 79 ? -10.939 0.787 19.255 1.00 74.69 79 LEU A C 1
ATOM 634 O O . LEU A 1 79 ? -11.348 -0.161 19.931 1.00 74.69 79 LEU A O 1
ATOM 638 N N . LYS A 1 80 ? -11.001 0.789 17.925 1.00 74.69 80 LYS A N 1
ATOM 639 C CA . LYS A 1 80 ? -11.423 -0.362 17.120 1.00 74.69 80 LYS A CA 1
ATOM 640 C C . LYS A 1 80 ? -10.236 -0.846 16.307 1.00 74.69 80 LYS A C 1
ATOM 642 O O . LYS A 1 80 ? -9.627 -0.089 15.561 1.00 74.69 80 LYS A O 1
ATOM 647 N N . ALA A 1 81 ? -9.911 -2.124 16.462 1.00 78.88 81 ALA A N 1
ATOM 648 C CA . ALA A 1 81 ? -8.878 -2.781 15.680 1.00 78.88 81 ALA A CA 1
ATOM 649 C C . ALA A 1 81 ? -9.521 -3.823 14.763 1.00 78.88 81 ALA A C 1
ATOM 651 O O . ALA A 1 81 ? -10.278 -4.679 15.218 1.00 78.88 81 ALA A O 1
ATOM 652 N N . PHE A 1 82 ? -9.200 -3.749 13.478 1.00 76.88 82 PHE A N 1
ATOM 653 C CA . PHE A 1 82 ? -9.573 -4.731 12.471 1.00 76.88 82 PHE A CA 1
ATOM 654 C C . PHE A 1 82 ? -8.312 -5.449 12.012 1.00 76.88 82 PHE A C 1
ATOM 656 O O . PHE A 1 82 ? -7.293 -4.808 11.750 1.00 76.88 82 PHE A O 1
ATOM 663 N N . THR A 1 83 ? -8.378 -6.770 11.906 1.00 78.56 83 THR A N 1
ATOM 664 C CA . THR A 1 83 ? -7.303 -7.596 11.358 1.00 78.56 83 THR A CA 1
ATOM 665 C C . THR A 1 83 ? -7.847 -8.413 10.200 1.00 78.56 83 THR A C 1
ATOM 667 O O . THR A 1 83 ? -8.932 -8.985 10.285 1.00 78.56 83 THR A O 1
ATOM 670 N N . ASP A 1 84 ? -7.093 -8.445 9.111 1.00 72.12 84 ASP A N 1
ATOM 671 C CA . ASP A 1 84 ? -7.405 -9.210 7.912 1.00 72.12 84 ASP A CA 1
ATOM 672 C C . ASP A 1 84 ? -6.204 -10.081 7.541 1.00 72.12 84 ASP A C 1
ATOM 674 O O . ASP A 1 84 ? -5.050 -9.689 7.743 1.00 72.12 84 ASP A O 1
ATOM 678 N N . LEU A 1 85 ? -6.465 -11.289 7.053 1.00 70.88 85 LEU A N 1
ATOM 679 C CA . LEU A 1 85 ? -5.445 -12.288 6.756 1.00 70.88 85 LEU A CA 1
ATOM 680 C C . LEU A 1 85 ? -5.779 -12.997 5.448 1.00 70.88 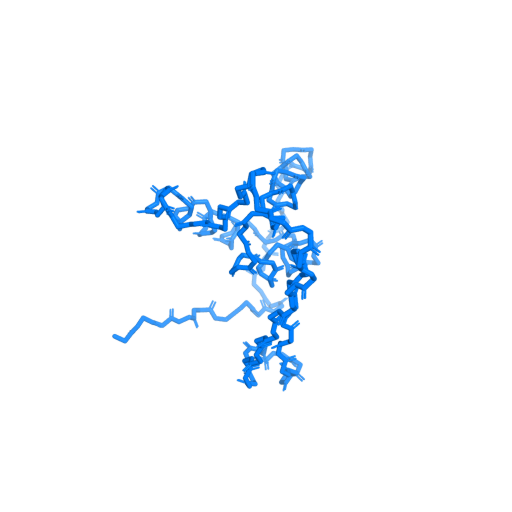85 LEU A C 1
ATOM 682 O O . LEU A 1 85 ? -6.666 -13.846 5.400 1.00 70.88 85 LEU A O 1
ATOM 686 N N . ASP A 1 86 ? -4.976 -12.738 4.422 1.00 68.06 86 ASP A N 1
ATOM 687 C CA . ASP A 1 86 ? -5.041 -13.468 3.164 1.00 68.06 86 ASP A CA 1
ATOM 688 C C . ASP A 1 86 ? -3.963 -14.562 3.116 1.00 68.06 86 ASP A C 1
ATOM 690 O O . ASP A 1 86 ? -2.756 -14.304 3.197 1.00 68.06 86 ASP A O 1
ATOM 694 N N . TRP A 1 87 ? -4.385 -15.814 2.951 1.00 51.41 87 TRP A N 1
ATOM 695 C CA . TRP A 1 87 ? -3.492 -16.971 2.883 1.00 51.41 87 TRP A CA 1
ATOM 696 C C . TRP A 1 87 ? -2.834 -17.105 1.494 1.00 51.41 87 TRP A C 1
ATOM 698 O O . TRP A 1 87 ? -3.490 -17.022 0.459 1.00 51.41 87 TRP A O 1
ATOM 708 N N . ALA A 1 88 ? -1.517 -17.350 1.460 1.00 56.75 88 ALA A N 1
ATOM 709 C CA . ALA A 1 88 ? -0.740 -17.650 0.241 1.00 56.75 88 ALA A CA 1
ATOM 710 C C . ALA A 1 88 ? -0.886 -16.649 -0.938 1.00 56.75 88 ALA A C 1
ATOM 712 O O . ALA A 1 88 ? -0.728 -17.019 -2.114 1.00 56.75 88 ALA A O 1
ATOM 713 N N . SER A 1 89 ? -1.151 -15.376 -0.638 1.00 61.81 89 SER A N 1
ATOM 714 C CA . SER A 1 89 ? -1.334 -14.323 -1.646 1.00 61.81 89 SER A CA 1
ATOM 715 C C . SER A 1 89 ? -0.061 -13.973 -2.421 1.00 61.81 89 SER A C 1
ATOM 717 O O . SER A 1 89 ? -0.146 -13.623 -3.599 1.00 61.81 89 SER A O 1
ATOM 719 N N . CYS A 1 90 ? 1.127 -14.138 -1.824 1.00 62.69 90 CYS A N 1
ATOM 720 C CA . CYS A 1 90 ? 2.397 -13.939 -2.528 1.00 62.69 90 CYS A CA 1
ATOM 721 C C . CYS A 1 90 ? 2.855 -15.237 -3.233 1.00 62.69 90 CYS A C 1
ATOM 723 O O . CYS A 1 90 ? 3.124 -16.222 -2.545 1.00 62.69 90 CYS A O 1
ATOM 725 N N . PRO A 1 91 ? 2.974 -15.282 -4.578 1.00 60.22 91 PRO A N 1
ATOM 726 C CA . PRO A 1 91 ? 3.420 -16.478 -5.312 1.00 60.22 91 PRO A CA 1
ATOM 727 C C . PRO A 1 91 ? 4.868 -16.868 -4.997 1.00 60.22 91 PRO A C 1
ATOM 729 O O . PRO A 1 91 ? 5.155 -18.056 -4.886 1.00 60.22 91 PRO A O 1
ATOM 732 N N . ASP A 1 92 ? 5.747 -15.875 -4.834 1.00 57.81 92 ASP A N 1
ATOM 733 C CA . ASP A 1 92 ? 7.195 -16.078 -4.749 1.00 57.81 92 ASP A CA 1
ATOM 734 C C . ASP A 1 92 ? 7.626 -16.491 -3.342 1.00 57.81 92 ASP A C 1
ATOM 736 O O . ASP A 1 92 ? 8.49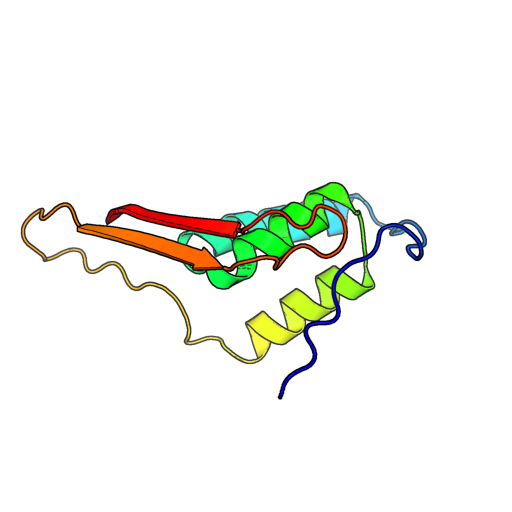6 -17.338 -3.174 1.00 57.81 92 ASP A O 1
ATOM 740 N N . THR A 1 93 ? 6.988 -15.938 -2.307 1.00 64.44 93 THR A N 1
ATOM 741 C CA . THR A 1 93 ? 7.343 -16.249 -0.910 1.00 64.44 93 THR A CA 1
ATOM 742 C C . THR A 1 93 ? 6.360 -17.197 -0.224 1.00 64.44 93 THR A C 1
ATOM 744 O O . THR A 1 93 ? 6.658 -17.673 0.868 1.00 64.44 93 THR A O 1
ATOM 747 N N . ARG A 1 94 ? 5.180 -17.448 -0.820 1.00 60.16 94 ARG A N 1
ATOM 748 C CA . ARG A 1 94 ? 4.029 -18.152 -0.208 1.00 60.16 94 ARG A CA 1
ATOM 749 C C . ARG A 1 94 ? 3.630 -17.638 1.181 1.00 60.16 94 ARG A C 1
ATOM 751 O O . ARG A 1 94 ? 2.931 -18.329 1.917 1.00 60.16 94 ARG A O 1
ATOM 758 N N . ARG A 1 95 ? 4.051 -16.426 1.547 1.00 62.31 95 ARG A N 1
ATOM 759 C CA . ARG A 1 95 ? 3.706 -15.819 2.832 1.00 62.31 95 ARG A CA 1
ATOM 760 C C . ARG A 1 95 ? 2.269 -15.315 2.799 1.00 62.31 95 ARG A C 1
ATOM 762 O O . ARG A 1 95 ? 1.825 -14.754 1.792 1.00 62.31 95 ARG A O 1
ATOM 769 N N . SER A 1 96 ? 1.562 -15.533 3.902 1.00 61.84 96 SER A N 1
ATOM 770 C CA . SER A 1 96 ? 0.272 -14.901 4.162 1.00 61.84 96 SER A CA 1
ATOM 771 C C . SER A 1 96 ? 0.455 -13.391 4.300 1.00 61.84 96 SER A C 1
ATOM 773 O O . SER A 1 96 ? 1.489 -12.932 4.791 1.00 61.84 96 SER A O 1
ATOM 775 N N . LEU A 1 97 ? -0.537 -12.626 3.857 1.00 67.94 97 LEU A N 1
ATOM 776 C CA . LEU A 1 97 ? -0.586 -11.182 4.042 1.00 67.94 97 LEU A CA 1
ATOM 777 C C . LEU A 1 97 ? -1.494 -10.881 5.222 1.00 67.94 97 LEU A C 1
ATOM 779 O O . LEU A 1 97 ? -2.655 -11.266 5.211 1.00 67.94 97 LEU A O 1
ATOM 783 N N . SER A 1 98 ? -0.952 -10.212 6.233 1.00 68.88 98 SER A N 1
ATOM 784 C CA . SER A 1 98 ? -1.713 -9.706 7.370 1.00 68.88 98 SER A CA 1
ATOM 785 C C . SER A 1 98 ? -1.890 -8.199 7.228 1.00 68.88 98 SER A C 1
ATOM 787 O O . SER A 1 98 ? -0.896 -7.469 7.216 1.00 68.88 98 SER A O 1
ATOM 789 N N . GLY A 1 99 ? -3.129 -7.735 7.128 1.00 71.12 99 GLY A N 1
ATOM 790 C CA . GLY A 1 99 ? -3.490 -6.328 7.260 1.00 71.12 99 GLY A CA 1
ATOM 791 C C . GLY A 1 99 ? -4.021 -6.049 8.663 1.00 71.12 99 GLY A C 1
ATOM 792 O O . GLY A 1 99 ? -4.738 -6.869 9.231 1.00 71.12 99 GLY A O 1
ATOM 793 N N . TYR A 1 100 ? -3.684 -4.897 9.236 1.00 71.19 100 TYR A N 1
ATOM 794 C CA . TYR A 1 100 ? -4.338 -4.407 10.447 1.00 71.19 100 TYR A CA 1
ATOM 795 C C . TYR A 1 100 ? -4.685 -2.927 10.289 1.00 71.19 100 TYR A C 1
ATOM 797 O O . TYR A 1 100 ? -3.940 -2.165 9.673 1.00 71.19 100 TYR A O 1
ATOM 805 N N . SER A 1 101 ? -5.829 -2.527 10.831 1.00 73.31 101 SER A N 1
ATOM 806 C CA . SER A 1 101 ? -6.286 -1.140 10.894 1.00 73.31 101 SER A CA 1
ATOM 807 C C . SER A 1 101 ? -6.705 -0.844 12.326 1.00 73.31 101 SER A C 1
ATOM 809 O O . SER A 1 101 ? -7.395 -1.652 12.942 1.00 73.31 101 SER A O 1
ATOM 811 N N . ILE A 1 102 ? -6.244 0.282 12.865 1.00 76.75 102 ILE A N 1
ATOM 812 C CA . ILE A 1 102 ? -6.586 0.758 14.205 1.00 76.75 102 ILE A CA 1
ATOM 813 C C . ILE A 1 102 ? -7.207 2.140 14.019 1.00 76.75 102 ILE A C 1
ATOM 815 O O . ILE A 1 102 ? -6.561 3.020 13.449 1.00 76.75 102 ILE A O 1
ATOM 819 N N . SER A 1 103 ? -8.453 2.297 14.458 1.00 69.62 103 SER A N 1
ATOM 820 C CA . SER A 1 103 ? -9.238 3.537 14.402 1.00 69.62 103 SER A CA 1
ATOM 821 C C . SER A 1 103 ? -9.666 3.972 15.791 1.00 69.62 103 SER A C 1
ATOM 823 O O . SER A 1 103 ? -10.091 3.065 16.548 1.00 69.62 103 SER A O 1
#